Protein AF-H1DGD2-F1 (afdb_monomer_lite)

Structure (mmCIF, N/CA/C/O backbone):
data_AF-H1DGD2-F1
#
_entry.id   AF-H1DGD2-F1
#
loop_
_atom_site.group_PDB
_atom_site.id
_atom_site.type_symbol
_atom_site.label_atom_id
_atom_site.label_alt_id
_atom_site.label_comp_id
_atom_site.label_asym_id
_atom_site.label_entity_id
_atom_site.label_seq_id
_atom_site.pdbx_PDB_ins_code
_atom_site.Cartn_x
_atom_site.Cartn_y
_atom_site.Cartn_z
_atom_site.occupancy
_atom_site.B_iso_or_equiv
_atom_site.auth_seq_id
_atom_site.auth_comp_id
_atom_site.auth_asym_id
_atom_site.auth_atom_id
_atom_site.pdbx_PDB_model_num
ATOM 1 N N . MET A 1 1 ? 11.178 -13.763 -3.934 1.00 69.00 1 MET A N 1
ATOM 2 C CA . MET A 1 1 ? 10.391 -12.529 -3.830 1.00 69.00 1 MET A CA 1
ATOM 3 C C . MET A 1 1 ? 11.362 -11.365 -3.867 1.00 69.00 1 MET A C 1
ATOM 5 O O . MET A 1 1 ? 12.310 -11.359 -3.082 1.00 69.00 1 MET A O 1
ATOM 9 N N . ASN A 1 2 ? 11.228 -10.491 -4.859 1.00 87.31 2 ASN A N 1
ATOM 10 C CA . ASN A 1 2 ? 12.156 -9.393 -5.117 1.00 87.31 2 ASN A CA 1
ATOM 11 C C . ASN A 1 2 ? 11.897 -8.182 -4.198 1.00 87.31 2 ASN A C 1
ATOM 13 O O . ASN A 1 2 ? 10.945 -8.172 -3.414 1.00 87.31 2 ASN A O 1
ATOM 17 N N . TYR A 1 3 ? 12.762 -7.163 -4.255 1.00 93.31 3 TYR A N 1
ATOM 18 C CA . TYR A 1 3 ? 12.669 -5.995 -3.366 1.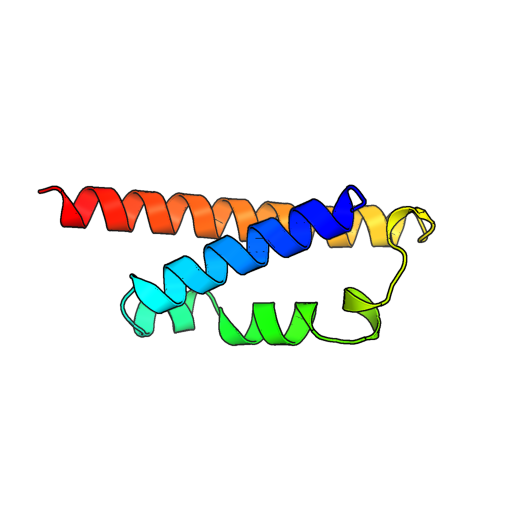00 93.31 3 TYR A CA 1
ATOM 19 C C . TYR A 1 3 ? 11.304 -5.284 -3.428 1.00 93.31 3 TYR A C 1
ATOM 21 O O . TYR A 1 3 ? 10.751 -4.922 -2.386 1.00 93.31 3 TYR A O 1
ATOM 29 N N . TYR A 1 4 ? 10.749 -5.105 -4.629 1.00 95.38 4 TYR A N 1
ATOM 30 C CA . TYR A 1 4 ? 9.458 -4.443 -4.822 1.00 95.38 4 TYR A CA 1
ATOM 31 C C . TYR A 1 4 ? 8.299 -5.330 -4.381 1.00 95.38 4 TYR A C 1
ATOM 33 O O . TYR A 1 4 ? 7.433 -4.858 -3.652 1.00 95.38 4 TYR A O 1
ATOM 41 N N . GLU A 1 5 ? 8.316 -6.614 -4.740 1.00 94.06 5 GLU A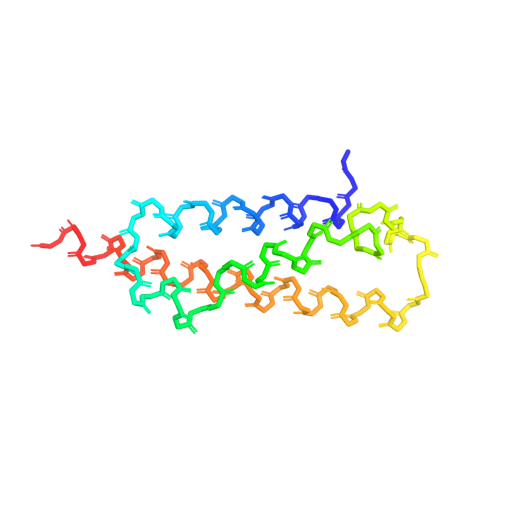 N 1
ATOM 42 C CA . GLU A 1 5 ? 7.317 -7.592 -4.297 1.00 94.06 5 GLU A CA 1
ATOM 43 C C . GLU A 1 5 ? 7.234 -7.646 -2.766 1.00 94.06 5 GLU A C 1
ATOM 45 O O . GLU A 1 5 ? 6.139 -7.612 -2.211 1.00 94.06 5 GLU A O 1
ATOM 50 N N . ASN A 1 6 ? 8.377 -7.639 -2.070 1.00 95.81 6 ASN A N 1
ATOM 51 C CA . ASN A 1 6 ? 8.413 -7.608 -0.605 1.00 95.81 6 ASN A CA 1
ATOM 52 C C . ASN A 1 6 ? 7.755 -6.340 -0.039 1.00 95.81 6 ASN A C 1
ATOM 54 O O . ASN A 1 6 ? 7.030 -6.408 0.952 1.00 95.81 6 ASN A O 1
ATOM 58 N N . LYS A 1 7 ? 7.978 -5.176 -0.663 1.00 97.19 7 LYS A N 1
ATOM 59 C CA . LYS A 1 7 ? 7.345 -3.917 -0.242 1.00 97.19 7 LYS A CA 1
ATOM 60 C C . LYS A 1 7 ? 5.851 -3.877 -0.536 1.00 97.19 7 LYS A C 1
ATOM 62 O O . LYS A 1 7 ? 5.099 -3.395 0.306 1.00 97.19 7 LYS A O 1
ATOM 67 N N . ILE A 1 8 ? 5.424 -4.384 -1.690 1.00 97.44 8 ILE A N 1
ATOM 68 C CA . ILE A 1 8 ? 4.005 -4.499 -2.044 1.00 97.44 8 ILE A CA 1
ATOM 69 C C . ILE A 1 8 ? 3.306 -5.418 -1.041 1.00 97.44 8 ILE A C 1
ATOM 71 O O . ILE A 1 8 ? 2.317 -5.016 -0.437 1.00 97.44 8 ILE A O 1
ATOM 75 N N . ALA A 1 9 ? 3.857 -6.609 -0.792 1.00 96.88 9 ALA A N 1
ATOM 76 C CA . ALA A 1 9 ? 3.302 -7.556 0.171 1.00 96.88 9 ALA A CA 1
ATOM 77 C C . ALA A 1 9 ? 3.233 -6.966 1.584 1.00 96.88 9 ALA A C 1
ATOM 79 O O . ALA A 1 9 ? 2.228 -7.130 2.278 1.00 96.88 9 ALA A O 1
ATOM 80 N N . TYR A 1 10 ? 4.268 -6.232 2.000 1.00 98.38 10 TYR A N 1
ATOM 81 C CA . TYR A 1 10 ? 4.257 -5.551 3.288 1.00 98.38 10 TYR A CA 1
ATOM 82 C C . TYR A 1 10 ? 3.161 -4.483 3.359 1.00 98.38 10 TYR A C 1
ATOM 84 O O . TYR A 1 10 ? 2.378 -4.488 4.308 1.00 98.38 10 TYR A O 1
ATOM 92 N N . LEU A 1 11 ? 3.032 -3.633 2.337 1.00 98.56 11 LEU A N 1
ATOM 93 C CA . LEU A 1 11 ? 1.957 -2.644 2.269 1.00 98.56 11 LEU A CA 1
ATOM 94 C C . LEU A 1 11 ? 0.574 -3.310 2.327 1.00 98.56 11 LEU A C 1
ATOM 96 O O . LEU A 1 11 ? -0.239 -2.919 3.158 1.00 98.56 11 LEU A O 1
ATOM 100 N N . ILE A 1 12 ? 0.331 -4.362 1.539 1.00 98.12 12 ILE A N 1
ATOM 101 C CA . ILE A 1 12 ? -0.926 -5.132 1.577 1.00 98.12 12 ILE A CA 1
ATOM 102 C C . ILE A 1 12 ? -1.201 -5.655 2.992 1.00 98.12 12 ILE A C 1
ATOM 104 O O . ILE A 1 12 ? -2.313 -5.516 3.497 1.00 98.12 12 ILE A O 1
ATOM 108 N N . SER A 1 13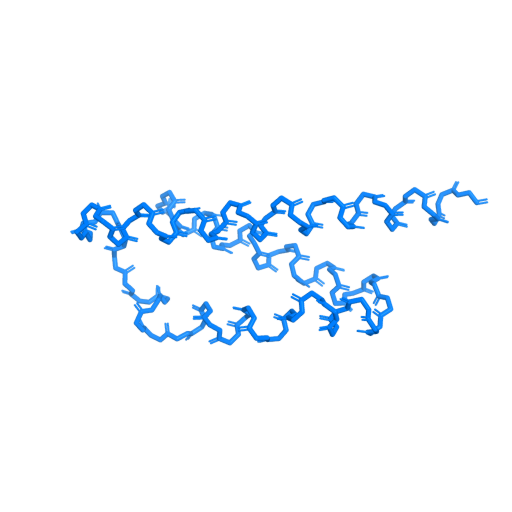 ? -0.188 -6.185 3.682 1.00 98.31 13 SER A N 1
ATOM 109 C CA . SER A 1 13 ? -0.357 -6.675 5.054 1.00 98.31 13 SER A CA 1
ATOM 110 C C . SER A 1 13 ? -0.777 -5.575 6.042 1.00 98.31 13 SER A C 1
ATOM 112 O O . SER A 1 13 ? -1.533 -5.843 6.979 1.00 98.31 13 SER A O 1
ATOM 114 N N . LEU A 1 14 ? -0.325 -4.333 5.838 1.00 98.38 14 LEU A N 1
ATOM 115 C CA . LEU A 1 14 ? -0.724 -3.184 6.653 1.00 98.38 14 LEU A CA 1
ATOM 116 C C . LEU A 1 14 ? -2.155 -2.744 6.321 1.00 98.38 14 LEU A C 1
ATOM 118 O O . LEU A 1 14 ? -2.939 -2.483 7.232 1.00 98.38 14 LEU A O 1
ATOM 122 N N . LEU A 1 15 ? -2.525 -2.726 5.037 1.00 98.19 15 LEU A N 1
ATOM 123 C CA . LEU A 1 15 ? -3.888 -2.415 4.591 1.00 98.19 15 LEU A CA 1
ATOM 124 C C . LEU A 1 15 ? -4.900 -3.433 5.137 1.00 98.19 15 LEU A C 1
ATOM 126 O O . LEU A 1 15 ? -5.960 -3.051 5.632 1.00 98.19 15 LEU A O 1
ATOM 130 N N . MET A 1 16 ? -4.554 -4.724 5.142 1.00 97.50 16 MET A N 1
ATOM 131 C CA . MET A 1 16 ? -5.374 -5.773 5.757 1.00 97.50 16 MET A CA 1
ATOM 132 C C . MET A 1 16 ? -5.559 -5.558 7.264 1.00 97.50 16 MET A C 1
ATOM 134 O O . MET A 1 16 ? -6.671 -5.709 7.769 1.00 97.50 16 MET A O 1
ATOM 138 N N . GLN A 1 17 ? -4.501 -5.172 7.984 1.00 97.06 17 GLN A N 1
ATOM 139 C CA . GLN A 1 17 ? -4.601 -4.832 9.407 1.00 97.06 17 GLN A CA 1
ATOM 140 C C . GLN A 1 17 ? -5.491 -3.605 9.637 1.00 97.06 17 GLN A C 1
ATOM 142 O O . GLN A 1 17 ? -6.321 -3.624 10.542 1.00 97.06 17 GLN A O 1
ATOM 147 N N . LEU A 1 18 ? -5.369 -2.557 8.817 1.00 96.56 18 LEU A N 1
ATOM 148 C CA . LEU A 1 18 ? -6.234 -1.377 8.912 1.00 96.56 18 LEU A CA 1
ATOM 149 C C . LEU A 1 18 ? -7.704 -1.750 8.702 1.00 96.56 18 LEU A C 1
ATOM 151 O O . LEU A 1 18 ? -8.540 -1.394 9.527 1.00 96.56 18 LEU A O 1
ATOM 155 N N . LYS A 1 19 ? -8.016 -2.564 7.689 1.00 95.62 19 LYS A N 1
ATOM 156 C CA . LYS A 1 19 ? -9.383 -3.069 7.481 1.00 95.62 19 LYS A CA 1
ATOM 157 C C . LYS A 1 19 ? -9.915 -3.879 8.662 1.00 95.62 19 LYS A C 1
ATOM 159 O O . LYS A 1 19 ? -11.107 -3.819 8.941 1.00 95.62 19 LYS A O 1
ATOM 164 N N . ALA A 1 20 ? -9.052 -4.626 9.350 1.00 94.19 20 ALA A N 1
ATOM 165 C CA . ALA A 1 20 ? -9.446 -5.448 10.490 1.00 94.19 20 ALA A CA 1
ATOM 166 C C . ALA A 1 20 ? -9.641 -4.645 11.790 1.00 94.19 20 ALA A C 1
ATOM 168 O O . ALA A 1 20 ? -10.513 -4.987 12.587 1.00 94.19 20 ALA A O 1
ATOM 169 N N . TYR A 1 21 ? -8.827 -3.610 12.023 1.00 90.38 21 TYR A N 1
ATOM 170 C CA . TYR A 1 21 ? -8.743 -2.933 13.325 1.00 90.38 21 TYR A CA 1
ATOM 171 C C . TYR A 1 21 ? -9.232 -1.483 13.329 1.00 90.38 21 TYR A C 1
ATOM 173 O O . TYR A 1 21 ? -9.604 -0.967 14.383 1.00 90.38 21 TYR A O 1
ATOM 181 N N . ALA A 1 22 ? -9.206 -0.794 12.190 1.00 92.56 22 ALA A N 1
ATOM 182 C CA . ALA A 1 22 ? -9.560 0.615 12.117 1.00 92.56 22 ALA A CA 1
ATOM 183 C C . ALA A 1 22 ? -11.069 0.799 11.870 1.00 92.56 22 ALA A C 1
ATOM 185 O O . ALA A 1 22 ? -11.673 0.040 11.109 1.00 92.56 22 ALA A O 1
ATOM 186 N N . PRO A 1 23 ? -11.697 1.844 12.443 1.00 93.62 23 PRO A N 1
ATOM 187 C CA . PRO A 1 23 ? -13.041 2.245 12.041 1.00 93.62 23 PRO A CA 1
ATOM 188 C C . PRO A 1 23 ? -13.099 2.528 10.536 1.00 93.62 23 PRO A C 1
ATOM 190 O O . PRO A 1 23 ? -12.172 3.135 10.002 1.00 93.62 23 PRO A O 1
ATOM 193 N N . GLN A 1 24 ? -14.212 2.200 9.870 1.00 93.81 24 GLN A N 1
ATOM 194 C CA . GLN 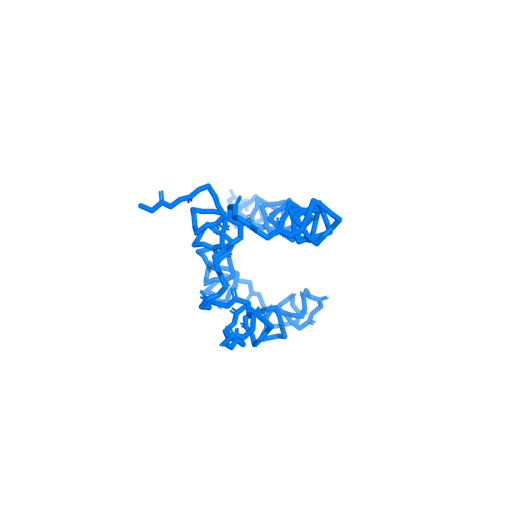A 1 24 ? -14.348 2.371 8.414 1.00 93.81 24 GLN A CA 1
ATOM 195 C C . GLN A 1 24 ? -13.964 3.779 7.928 1.00 93.81 24 GLN A C 1
ATOM 197 O O . GLN A 1 24 ? -13.240 3.915 6.952 1.00 93.81 24 GLN A O 1
ATOM 202 N N . LYS A 1 25 ? -14.323 4.827 8.681 1.00 94.81 25 LYS A N 1
ATOM 203 C CA . LYS A 1 25 ? -13.947 6.217 8.372 1.00 94.81 25 LYS A CA 1
ATOM 204 C C . LYS A 1 25 ? -12.430 6.426 8.220 1.00 94.81 25 LYS A C 1
ATOM 206 O O . LYS A 1 25 ? -12.008 7.290 7.458 1.00 94.81 25 LYS A O 1
ATOM 211 N N . VAL A 1 26 ? -11.609 5.684 8.966 1.00 94.19 26 VAL A N 1
ATOM 212 C CA . VAL A 1 26 ? -10.145 5.716 8.827 1.00 94.19 26 VAL A CA 1
ATOM 213 C C . VAL A 1 26 ? -9.718 5.048 7.523 1.00 94.19 26 VAL A C 1
ATOM 215 O O . VAL A 1 26 ? -8.891 5.616 6.816 1.00 94.19 26 VAL A O 1
ATOM 218 N N . ASN A 1 27 ? -10.305 3.898 7.182 1.00 95.56 27 ASN A N 1
ATOM 219 C CA . ASN A 1 27 ? -10.032 3.213 5.915 1.00 95.56 27 ASN A CA 1
ATOM 220 C C . ASN A 1 27 ? -10.407 4.092 4.714 1.00 95.56 27 ASN A C 1
ATOM 222 O O . ASN A 1 27 ? -9.624 4.198 3.772 1.00 95.56 27 ASN A O 1
ATOM 226 N N . ASP A 1 28 ? -11.545 4.786 4.791 1.00 96.25 28 ASP A N 1
ATOM 227 C CA . ASP A 1 28 ? -12.001 5.723 3.760 1.00 96.25 28 ASP A CA 1
ATOM 228 C C . ASP A 1 28 ? -11.049 6.922 3.635 1.00 96.25 28 ASP A C 1
ATOM 230 O O . ASP A 1 28 ? -10.655 7.300 2.534 1.00 96.25 28 ASP A O 1
ATOM 234 N N . MET A 1 29 ? -10.634 7.506 4.767 1.00 95.44 29 MET A N 1
ATOM 235 C CA . MET A 1 29 ? -9.707 8.645 4.800 1.00 95.44 29 MET A CA 1
ATOM 236 C C . MET A 1 29 ? -8.334 8.300 4.214 1.00 95.44 29 MET A C 1
ATOM 238 O O . MET A 1 29 ? -7.704 9.151 3.591 1.00 95.44 29 MET A O 1
ATOM 242 N N . LEU A 1 30 ? -7.866 7.072 4.433 1.00 96.19 30 LEU A N 1
ATOM 243 C CA . LEU A 1 30 ? -6.609 6.571 3.881 1.00 96.19 30 LEU A CA 1
ATOM 244 C C . LEU A 1 30 ? -6.761 6.000 2.466 1.00 96.19 30 LEU A C 1
ATOM 246 O O . LEU A 1 30 ? -5.777 5.536 1.900 1.00 96.19 30 LEU A O 1
ATOM 250 N N . GLU A 1 31 ? -7.969 6.030 1.899 1.00 97.25 31 GLU A N 1
ATOM 251 C CA . GLU A 1 31 ? -8.291 5.462 0.590 1.00 97.25 31 GLU A CA 1
ATOM 252 C C . GLU A 1 31 ? -7.825 3.995 0.438 1.00 97.25 31 GLU A C 1
ATOM 254 O O . GLU A 1 31 ? -7.330 3.602 -0.620 1.00 97.25 31 GLU A O 1
ATOM 259 N N . VAL A 1 32 ? -7.978 3.167 1.483 1.00 97.50 32 VAL A N 1
ATOM 260 C CA . VAL A 1 32 ? -7.420 1.797 1.537 1.00 97.50 32 VAL A CA 1
ATOM 261 C C . VAL A 1 32 ? -7.800 0.959 0.312 1.00 97.50 32 VAL A C 1
ATOM 263 O O . VAL A 1 32 ? -6.922 0.406 -0.346 1.00 97.50 32 VAL A O 1
ATOM 266 N N . GLU A 1 33 ? -9.084 0.920 -0.054 1.00 95.94 33 GLU A N 1
ATOM 267 C CA . GLU A 1 33 ? -9.562 0.145 -1.211 1.00 95.94 33 GLU A CA 1
ATOM 268 C C . GLU A 1 33 ? -8.977 0.641 -2.539 1.00 95.94 33 GLU A C 1
ATOM 270 O O . GLU A 1 33 ? -8.726 -0.138 -3.456 1.00 95.94 33 GLU A O 1
ATOM 275 N N . LYS A 1 34 ? -8.723 1.947 -2.653 1.00 97.44 34 LYS A N 1
ATOM 276 C CA . LYS A 1 34 ? -8.136 2.544 -3.856 1.00 97.44 34 LYS A CA 1
ATOM 277 C C . LYS A 1 34 ? -6.657 2.194 -3.981 1.00 97.44 34 LYS A C 1
ATOM 279 O O . LYS A 1 34 ? -6.183 1.995 -5.097 1.00 97.44 34 LYS A O 1
ATOM 284 N N . ILE A 1 35 ? -5.938 2.117 -2.860 1.00 98.00 35 ILE A N 1
ATOM 285 C CA . ILE A 1 35 ? -4.546 1.655 -2.831 1.00 98.00 35 ILE A CA 1
ATOM 286 C C . ILE A 1 35 ? -4.486 0.182 -3.242 1.00 98.00 35 ILE A C 1
ATOM 288 O O . ILE A 1 35 ? -3.703 -0.153 -4.126 1.00 98.00 35 ILE A O 1
ATOM 292 N N . GLU A 1 36 ? -5.339 -0.678 -2.678 1.00 97.06 36 GLU A N 1
ATOM 293 C CA . GLU A 1 36 ? -5.414 -2.095 -3.072 1.00 97.06 36 GLU A CA 1
ATOM 294 C C . GLU A 1 36 ? -5.740 -2.236 -4.561 1.00 97.06 36 GLU A C 1
ATOM 296 O O . GLU A 1 36 ? -4.978 -2.843 -5.308 1.00 97.06 36 GLU A O 1
ATOM 301 N N . SER A 1 37 ? -6.787 -1.550 -5.026 1.00 97.06 37 SER A N 1
ATOM 302 C CA . SER A 1 37 ? -7.172 -1.538 -6.438 1.00 97.06 37 SER A CA 1
ATOM 303 C C . SER A 1 37 ? -6.054 -1.046 -7.359 1.00 97.06 37 SER A C 1
ATOM 305 O O . SER A 1 37 ? -5.942 -1.509 -8.490 1.00 97.06 37 SER A O 1
ATOM 307 N N . PHE A 1 38 ? -5.225 -0.097 -6.915 1.00 97.44 38 PHE A N 1
ATOM 308 C CA . PHE A 1 38 ? -4.068 0.358 -7.681 1.00 97.44 38 PHE A CA 1
ATOM 309 C C . PHE A 1 38 ? -2.965 -0.703 -7.748 1.00 97.44 38 PHE A C 1
ATOM 311 O O . PHE A 1 38 ? -2.403 -0.899 -8.823 1.00 97.44 38 PHE A O 1
ATOM 318 N N . LEU A 1 39 ? -2.664 -1.372 -6.632 1.00 97.25 39 LEU A N 1
ATOM 319 C CA . LEU A 1 39 ? -1.637 -2.415 -6.565 1.00 97.25 39 LEU A CA 1
ATOM 320 C C . LEU A 1 39 ? -2.027 -3.677 -7.347 1.00 97.25 39 LEU A C 1
ATOM 322 O O . LEU A 1 39 ? -1.147 -4.310 -7.925 1.00 97.25 39 LEU A O 1
ATOM 326 N N . ASP A 1 40 ? -3.322 -3.987 -7.419 1.00 96.69 40 ASP A N 1
ATOM 327 C CA . ASP A 1 40 ? -3.872 -5.150 -8.130 1.00 96.69 40 ASP A CA 1
ATOM 328 C C . ASP A 1 40 ? -3.960 -4.966 -9.654 1.00 96.69 40 ASP A C 1
ATOM 330 O O . ASP A 1 40 ? -4.299 -5.899 -10.384 1.00 96.69 40 ASP A O 1
ATOM 334 N N . LYS A 1 41 ? -3.683 -3.764 -10.171 1.00 97.12 41 LYS A N 1
ATOM 335 C CA . LYS A 1 41 ? -3.647 -3.540 -11.620 1.00 97.12 41 LYS A CA 1
ATOM 336 C C . LYS A 1 41 ? -2.529 -4.377 -12.244 1.00 97.12 41 LYS A C 1
ATOM 338 O O . LYS A 1 41 ? -1.401 -4.254 -11.771 1.00 97.12 41 LYS A O 1
ATOM 343 N N . PRO A 1 42 ? -2.764 -5.115 -13.347 1.00 95.69 42 PRO A N 1
ATOM 344 C CA . PRO A 1 42 ? -1.721 -5.904 -14.012 1.00 95.69 42 PRO A CA 1
ATOM 345 C C . PRO A 1 42 ? -0.481 -5.083 -14.384 1.00 95.69 42 PRO A C 1
ATOM 347 O O . PRO A 1 42 ? 0.648 -5.560 -14.310 1.00 95.69 42 PRO A O 1
ATOM 350 N N . GLU A 1 43 ? -0.660 -3.802 -14.723 1.00 94.75 43 GLU A N 1
ATOM 351 C CA . GLU A 1 43 ? 0.445 -2.889 -15.029 1.00 94.75 43 GLU A CA 1
ATOM 352 C C . GLU A 1 43 ? 1.347 -2.589 -13.823 1.00 94.75 43 GLU A C 1
ATOM 354 O O . GLU A 1 43 ? 2.428 -2.018 -14.008 1.00 94.75 43 GLU A O 1
ATOM 359 N N . ILE A 1 44 ? 0.895 -2.942 -12.618 1.00 95.62 44 ILE A N 1
ATOM 360 C CA . ILE A 1 44 ? 1.587 -2.808 -11.341 1.00 95.62 44 ILE A CA 1
ATOM 361 C C . ILE A 1 44 ? 1.971 -4.181 -10.781 1.00 95.62 44 ILE A C 1
ATOM 363 O O . ILE A 1 44 ? 3.153 -4.387 -10.508 1.00 95.62 44 ILE A O 1
ATOM 367 N N . SER A 1 45 ? 1.020 -5.108 -10.631 1.00 93.38 45 SER A N 1
ATOM 368 C CA . SER A 1 45 ? 1.229 -6.422 -10.004 1.00 93.38 45 SER A CA 1
ATOM 369 C C . SER A 1 45 ? 2.161 -7.322 -10.810 1.00 93.38 45 SER A C 1
ATOM 371 O O . SER A 1 45 ? 3.046 -7.958 -10.242 1.00 93.38 45 SER A O 1
ATOM 373 N N . ASP A 1 46 ? 2.001 -7.336 -12.134 1.00 93.88 46 ASP A N 1
ATOM 374 C CA . ASP A 1 46 ? 2.717 -8.260 -13.020 1.00 93.88 46 ASP A CA 1
ATOM 375 C C . ASP A 1 46 ? 3.995 -7.617 -13.581 1.00 93.88 46 ASP A C 1
ATOM 377 O O . ASP A 1 46 ? 4.789 -8.252 -14.283 1.00 93.88 46 ASP A O 1
ATOM 381 N N . ARG A 1 47 ? 4.214 -6.328 -13.288 1.00 94.50 47 ARG A N 1
ATOM 382 C CA . ARG A 1 47 ? 5.386 -5.590 -13.754 1.00 94.50 47 ARG A CA 1
ATOM 383 C C . ARG A 1 47 ? 6.633 -6.048 -13.005 1.00 94.50 47 ARG A C 1
ATOM 385 O O . ARG A 1 47 ? 6.716 -5.970 -11.782 1.00 94.50 47 ARG A O 1
ATOM 392 N N . ASN A 1 48 ? 7.674 -6.406 -13.757 1.00 95.44 48 ASN A N 1
ATOM 393 C CA . ASN A 1 48 ? 8.999 -6.615 -13.181 1.00 95.44 48 ASN A CA 1
ATOM 394 C C . ASN A 1 48 ? 9.673 -5.267 -12.875 1.00 95.44 48 ASN A C 1
ATOM 396 O O . ASN A 1 48 ? 10.382 -4.689 -13.702 1.00 95.44 48 ASN A O 1
ATOM 400 N N . TRP A 1 49 ? 9.443 -4.771 -11.664 1.00 96.00 49 TRP A N 1
ATOM 401 C CA . TRP A 1 49 ? 9.955 -3.486 -11.202 1.00 96.00 49 TRP A CA 1
ATOM 402 C C . TRP A 1 49 ? 11.479 -3.419 -11.075 1.00 96.00 49 TRP A C 1
ATOM 404 O O . TRP A 1 49 ? 12.016 -2.318 -11.107 1.00 96.00 49 TRP A O 1
ATOM 414 N N . GLU A 1 50 ? 12.205 -4.539 -10.985 1.00 93.44 50 GLU A N 1
ATOM 415 C CA . GLU A 1 50 ? 13.677 -4.522 -10.894 1.00 93.44 50 GLU A CA 1
ATOM 416 C C . GLU A 1 50 ? 14.356 -4.110 -12.204 1.00 93.44 50 GLU A C 1
ATOM 418 O O . GLU A 1 50 ? 15.444 -3.534 -12.178 1.00 93.44 50 GLU A O 1
ATOM 423 N N . ILE A 1 51 ? 13.700 -4.356 -13.341 1.00 95.38 51 ILE A N 1
ATOM 424 C CA . ILE A 1 51 ? 14.225 -4.039 -14.680 1.00 95.38 51 ILE A CA 1
ATOM 425 C C . ILE A 1 51 ? 13.506 -2.858 -15.345 1.00 95.38 51 ILE A C 1
ATOM 427 O O . ILE A 1 51 ? 13.764 -2.535 -16.505 1.00 95.38 51 ILE A O 1
ATOM 431 N N . GLU A 1 52 ? 12.578 -2.227 -14.629 1.00 96.19 52 GLU A N 1
ATOM 432 C CA . GLU A 1 52 ? 11.829 -1.075 -15.111 1.00 96.19 52 GLU A CA 1
ATOM 433 C C . GLU A 1 52 ? 12.723 0.178 -15.227 1.00 96.19 52 GLU A C 1
ATOM 435 O O . GLU A 1 52 ? 13.787 0.276 -14.616 1.00 96.19 52 GLU A O 1
ATOM 440 N N . ARG A 1 53 ? 12.303 1.173 -16.020 1.00 96.69 53 ARG A N 1
ATOM 441 C CA . ARG A 1 53 ? 13.061 2.418 -16.186 1.00 96.69 53 ARG A CA 1
ATOM 442 C C . ARG A 1 53 ? 13.289 3.103 -14.828 1.00 96.69 53 ARG A C 1
ATOM 444 O O . ARG A 1 53 ? 12.331 3.232 -14.061 1.00 96.69 53 ARG A O 1
ATOM 451 N N . PRO A 1 54 ? 14.488 3.662 -14.567 1.00 96.44 54 PRO A N 1
ATOM 452 C CA . PRO A 1 54 ? 14.826 4.246 -13.266 1.00 96.44 54 PRO A CA 1
ATOM 453 C C . PRO A 1 54 ? 13.835 5.298 -12.756 1.00 96.44 54 PRO A C 1
ATOM 455 O O . PRO A 1 54 ? 13.531 5.343 -11.569 1.00 96.44 54 PRO A O 1
ATOM 458 N N . GLY A 1 55 ? 13.276 6.126 -13.646 1.00 97.12 55 GLY A N 1
ATOM 459 C CA . GLY A 1 55 ? 12.260 7.109 -13.257 1.00 97.12 55 GLY A CA 1
ATOM 460 C C . GLY A 1 55 ? 11.021 6.451 -12.644 1.00 97.12 55 GLY A C 1
ATOM 461 O O . GLY A 1 55 ? 10.591 6.828 -11.558 1.00 97.12 55 GLY A O 1
ATOM 462 N N . ASN A 1 56 ? 10.491 5.418 -13.298 1.00 96.88 56 ASN A N 1
ATOM 463 C CA . ASN A 1 56 ? 9.311 4.684 -12.839 1.00 96.88 56 ASN A CA 1
ATOM 464 C C . ASN A 1 56 ? 9.590 3.924 -11.536 1.00 96.88 56 ASN A C 1
ATOM 466 O O . ASN A 1 56 ? 8.758 3.942 -10.633 1.00 96.88 56 ASN A O 1
ATOM 470 N N . GLN A 1 57 ? 10.775 3.318 -11.422 1.00 97.19 57 GLN A N 1
ATOM 471 C CA . GLN A 1 57 ? 11.254 2.684 -10.191 1.00 97.19 57 GLN A CA 1
ATOM 472 C C . GLN A 1 57 ? 11.223 3.653 -9.006 1.00 97.19 57 GLN A C 1
ATOM 474 O O . GLN A 1 57 ? 10.631 3.350 -7.972 1.00 97.19 57 GLN A O 1
ATOM 479 N N . VAL A 1 58 ? 11.797 4.850 -9.171 1.00 97.50 58 VAL A N 1
ATOM 480 C CA . VAL A 1 58 ? 11.826 5.883 -8.125 1.00 97.50 58 VAL A CA 1
ATOM 481 C C . VAL A 1 58 ? 10.417 6.343 -7.758 1.00 97.50 58 VAL A C 1
ATOM 483 O O . VAL A 1 58 ? 10.089 6.411 -6.573 1.00 97.50 58 VAL A O 1
ATOM 486 N N . PHE A 1 59 ? 9.565 6.633 -8.745 1.00 97.19 59 PHE A N 1
ATOM 487 C CA . PHE A 1 59 ? 8.187 7.054 -8.481 1.00 97.19 59 PHE A CA 1
ATOM 488 C C . PHE A 1 59 ? 7.404 5.995 -7.708 1.00 97.19 59 PHE A C 1
ATOM 490 O O . PHE A 1 59 ? 6.760 6.313 -6.707 1.00 97.19 59 PHE A O 1
ATOM 497 N N . PHE A 1 60 ? 7.487 4.739 -8.138 1.00 97.75 60 PHE A N 1
ATOM 498 C CA . PHE A 1 60 ? 6.761 3.658 -7.492 1.00 97.75 60 PHE A CA 1
ATOM 499 C C . PHE A 1 60 ? 7.311 3.347 -6.098 1.00 97.75 60 PHE A C 1
ATOM 501 O O . PHE A 1 60 ? 6.543 3.173 -5.155 1.00 97.75 60 PHE A O 1
ATOM 508 N N . LEU A 1 61 ? 8.632 3.375 -5.918 1.00 97.56 61 LEU A N 1
ATOM 509 C CA . LEU A 1 61 ? 9.243 3.193 -4.606 1.00 97.56 61 LEU A CA 1
ATOM 510 C C . LEU A 1 61 ? 8.832 4.295 -3.620 1.00 97.56 61 LEU A C 1
ATOM 512 O O . LEU A 1 61 ? 8.516 4.002 -2.466 1.00 97.56 61 LEU A O 1
ATOM 516 N N . ASN A 1 62 ? 8.793 5.551 -4.070 1.00 98.31 62 ASN A N 1
ATOM 517 C CA . ASN A 1 62 ? 8.311 6.669 -3.258 1.00 98.31 62 ASN A CA 1
ATOM 518 C C . ASN A 1 62 ? 6.839 6.489 -2.877 1.00 98.31 62 ASN A C 1
ATOM 520 O O . ASN A 1 62 ? 6.482 6.704 -1.720 1.00 98.31 62 ASN A O 1
ATOM 524 N N . TYR A 1 63 ? 6.006 6.040 -3.820 1.00 98.00 63 TYR A N 1
ATOM 525 C CA . TYR A 1 63 ? 4.609 5.711 -3.555 1.00 98.00 63 TYR A CA 1
ATOM 526 C C . TYR A 1 63 ? 4.474 4.621 -2.481 1.00 98.00 63 TYR A C 1
ATOM 528 O O . TYR A 1 63 ? 3.751 4.816 -1.502 1.00 98.00 63 TYR A O 1
ATOM 536 N N . LEU A 1 64 ? 5.196 3.503 -2.614 1.00 98.38 64 LEU A N 1
ATOM 537 C CA . LEU A 1 64 ? 5.159 2.411 -1.637 1.00 98.38 64 LEU A CA 1
ATOM 538 C C . LEU A 1 64 ? 5.611 2.886 -0.255 1.00 98.38 64 LEU A C 1
ATOM 540 O O . LEU A 1 64 ? 4.912 2.668 0.730 1.00 98.38 64 LEU A O 1
ATOM 544 N N . ASN A 1 65 ? 6.751 3.575 -0.176 1.00 98.50 65 ASN A N 1
ATOM 545 C CA . ASN A 1 65 ? 7.307 4.036 1.095 1.00 98.50 65 ASN A CA 1
ATOM 546 C C . ASN A 1 65 ? 6.389 5.040 1.807 1.00 98.50 65 ASN A C 1
ATOM 548 O O . ASN A 1 65 ? 6.241 4.963 3.025 1.00 98.50 65 ASN A O 1
ATOM 552 N N . ALA A 1 66 ? 5.757 5.954 1.066 1.00 98.38 66 ALA A N 1
ATOM 553 C CA . ALA A 1 66 ? 4.819 6.914 1.641 1.00 98.38 66 ALA A CA 1
ATOM 554 C C . ALA A 1 66 ? 3.594 6.210 2.243 1.00 98.38 66 ALA A C 1
ATOM 556 O O . ALA A 1 66 ? 3.254 6.458 3.399 1.00 98.38 66 ALA A O 1
ATOM 557 N N . ASN A 1 67 ? 2.973 5.295 1.493 1.00 98.44 67 ASN A N 1
ATOM 558 C CA . ASN A 1 67 ? 1.797 4.565 1.968 1.00 98.44 67 ASN A CA 1
ATOM 559 C C . ASN A 1 67 ? 2.129 3.634 3.139 1.00 98.44 67 ASN A C 1
ATOM 561 O O . ASN A 1 67 ? 1.380 3.606 4.113 1.00 98.44 67 ASN A O 1
ATOM 565 N N . ILE A 1 68 ? 3.272 2.939 3.093 1.00 98.69 68 ILE A N 1
ATOM 566 C CA . ILE A 1 68 ? 3.759 2.118 4.211 1.00 98.69 68 ILE A CA 1
ATOM 567 C C . ILE A 1 68 ? 3.890 2.975 5.471 1.00 98.69 68 ILE A C 1
ATOM 569 O O . ILE A 1 68 ? 3.281 2.652 6.486 1.00 98.69 68 ILE A O 1
ATOM 573 N N . SER A 1 69 ? 4.601 4.104 5.389 1.00 98.44 69 SER A N 1
ATOM 574 C CA . SER A 1 69 ? 4.840 4.961 6.555 1.00 98.44 69 SER A CA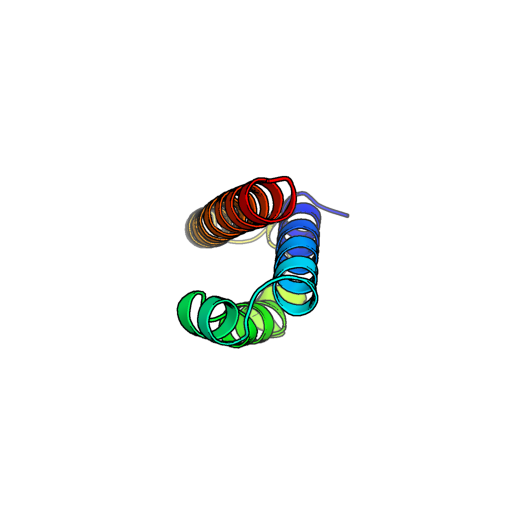 1
ATOM 575 C C . SER A 1 69 ? 3.544 5.513 7.158 1.00 98.44 69 SER A C 1
ATOM 577 O O . SER A 1 69 ? 3.414 5.600 8.379 1.00 98.44 69 SER A O 1
ATOM 579 N N . VAL A 1 70 ? 2.567 5.871 6.320 1.00 97.94 70 VAL A N 1
ATOM 580 C CA . VAL A 1 70 ? 1.249 6.324 6.786 1.00 97.94 70 VAL A CA 1
ATOM 581 C C . VAL A 1 70 ? 0.489 5.190 7.477 1.00 97.94 70 VAL A C 1
ATOM 583 O O . VAL A 1 70 ? -0.056 5.402 8.562 1.00 97.94 70 VAL A O 1
ATOM 586 N N . CYS A 1 71 ? 0.474 3.991 6.888 1.00 97.88 71 CYS A N 1
ATOM 587 C CA . CYS A 1 71 ? -0.231 2.847 7.459 1.00 97.88 71 CYS A CA 1
ATOM 588 C C . CYS A 1 71 ? 0.387 2.395 8.789 1.00 97.88 71 CYS A C 1
ATOM 590 O O . CYS A 1 71 ? -0.352 2.152 9.741 1.00 97.88 71 CYS A O 1
ATOM 592 N N . GLU A 1 72 ? 1.720 2.335 8.880 1.00 97.75 72 GLU A N 1
ATOM 593 C CA . GLU A 1 72 ? 2.448 2.009 10.116 1.00 97.75 72 GLU A CA 1
ATOM 594 C C . GLU A 1 72 ? 2.068 2.964 11.247 1.00 97.75 72 GLU A C 1
ATOM 596 O O . GLU A 1 72 ? 1.581 2.522 12.288 1.00 97.75 72 GLU A O 1
ATOM 601 N N . ARG A 1 73 ? 2.185 4.277 11.009 1.00 96.75 73 ARG A N 1
ATOM 602 C CA . ARG A 1 73 ? 1.842 5.298 12.009 1.00 96.75 73 ARG A CA 1
ATOM 603 C C . ARG A 1 73 ? 0.387 5.211 12.443 1.00 96.75 73 ARG A C 1
ATOM 605 O O . ARG A 1 73 ? 0.086 5.360 13.623 1.00 96.75 73 ARG A O 1
ATOM 612 N N . MET A 1 74 ? -0.535 4.983 11.507 1.00 95.81 74 MET A N 1
ATOM 613 C CA . MET A 1 74 ? -1.946 4.877 11.867 1.00 95.81 74 MET A CA 1
ATOM 614 C C . MET A 1 74 ? -2.218 3.629 12.711 1.00 95.81 74 MET A C 1
ATOM 616 O O . MET A 1 74 ? -2.948 3.706 13.697 1.00 95.81 74 MET A O 1
ATOM 620 N N . LEU A 1 75 ? -1.611 2.491 12.370 1.00 95.88 75 LEU A N 1
ATOM 621 C CA . LEU A 1 75 ? -1.739 1.264 13.156 1.00 95.88 75 LEU A CA 1
ATOM 622 C C . LEU A 1 75 ? -1.129 1.406 14.554 1.00 95.88 75 LEU A C 1
ATOM 624 O O . LEU A 1 75 ?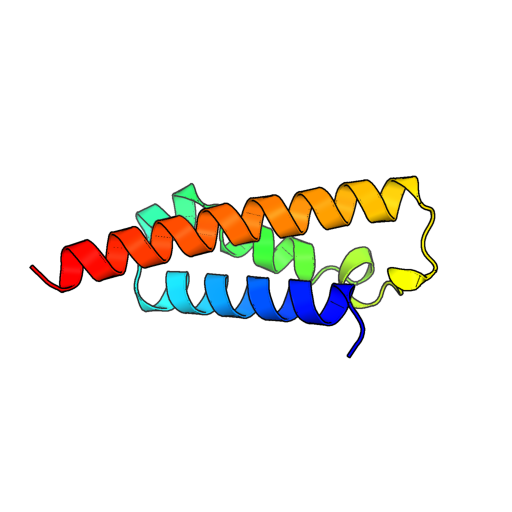 -1.718 0.910 15.511 1.00 95.88 75 LEU A O 1
ATOM 628 N N . GLU A 1 76 ? 0.005 2.093 14.696 1.00 95.50 76 GLU A N 1
ATOM 629 C CA . GLU A 1 76 ? 0.590 2.425 16.002 1.00 95.50 76 GLU A CA 1
ATOM 630 C C . GLU A 1 76 ? -0.377 3.263 16.848 1.00 95.50 76 GLU A C 1
ATOM 632 O O . GLU A 1 76 ? -0.724 2.863 17.959 1.00 95.50 76 GLU A O 1
ATOM 637 N N . LEU A 1 77 ? -0.921 4.349 16.287 1.00 93.56 77 LEU A N 1
ATOM 638 C CA . LEU A 1 77 ? -1.890 5.210 16.978 1.00 93.56 77 LEU A CA 1
ATOM 639 C C . LEU A 1 77 ? -3.165 4.461 17.395 1.00 93.56 77 LEU A C 1
ATOM 641 O O . LEU A 1 77 ? -3.740 4.734 18.451 1.00 93.56 77 LEU A O 1
ATOM 645 N N . LEU A 1 78 ? -3.636 3.521 16.571 1.00 91.75 78 LEU A N 1
ATOM 646 C CA . LEU A 1 78 ? -4.788 2.681 16.903 1.00 91.75 78 LEU A CA 1
ATOM 647 C C . LEU A 1 78 ? -4.461 1.715 18.052 1.00 91.75 78 LEU A C 1
ATOM 649 O O . LEU A 1 78 ? -5.272 1.562 18.967 1.00 91.75 78 LEU A O 1
ATOM 653 N N . LYS A 1 79 ? -3.268 1.108 18.055 1.00 88.75 79 LYS A N 1
ATOM 654 C CA . LYS A 1 79 ? -2.819 0.207 19.130 1.00 88.75 79 LYS A CA 1
ATOM 655 C C . LYS A 1 79 ? -2.668 0.937 20.464 1.00 88.75 79 LYS A C 1
ATOM 657 O O . LYS A 1 79 ? -3.129 0.424 21.483 1.00 88.75 79 LYS A O 1
ATOM 662 N N . GLU A 1 80 ? -2.098 2.140 20.458 1.00 89.69 80 GLU A N 1
ATOM 663 C CA . GLU A 1 80 ? -1.945 2.969 21.663 1.00 89.69 80 GLU A CA 1
ATOM 664 C C . GLU A 1 80 ? -3.296 3.348 22.277 1.00 89.69 80 GLU A C 1
ATOM 666 O O . GLU A 1 80 ? -3.468 3.284 23.492 1.00 89.69 80 GLU A O 1
ATOM 671 N N . LYS A 1 81 ? -4.288 3.681 21.443 1.00 78.06 81 LYS A N 1
ATOM 672 C CA . LYS A 1 81 ? -5.654 3.980 21.903 1.00 78.06 81 LYS A CA 1
ATOM 673 C C . LYS A 1 81 ? -6.402 2.774 22.455 1.00 78.06 81 LYS A C 1
ATOM 675 O O . LYS A 1 81 ? -7.306 2.961 23.253 1.00 78.06 81 LYS A O 1
ATOM 680 N N . THR A 1 82 ? -6.066 1.570 22.000 1.00 69.81 82 THR A N 1
ATOM 681 C CA . THR A 1 82 ? -6.726 0.332 22.447 1.00 69.81 82 THR A CA 1
ATOM 682 C C . THR A 1 82 ? -6.072 -0.240 23.713 1.00 69.81 82 THR A C 1
ATOM 684 O O . THR A 1 82 ? -6.645 -1.110 24.360 1.00 69.81 82 THR A O 1
ATOM 687 N N . SER A 1 83 ? -4.872 0.234 24.067 1.00 62.56 83 SER A N 1
ATOM 688 C CA . SER A 1 83 ? -4.101 -0.220 25.236 1.00 62.56 83 SER A CA 1
ATOM 689 C C . SER A 1 83 ? -4.289 0.653 26.490 1.00 62.56 83 SER A C 1
ATOM 691 O O . SER A 1 83 ? -3.690 0.350 27.520 1.00 62.56 83 SER A O 1
ATOM 693 N N . ASN A 1 84 ? -5.099 1.714 26.404 1.00 46.41 84 ASN A N 1
ATOM 694 C CA . ASN A 1 84 ? -5.494 2.608 27.503 1.00 46.41 84 ASN A CA 1
ATOM 695 C C . ASN A 1 84 ? -7.001 2.510 27.746 1.00 46.41 84 ASN A C 1
ATOM 697 O O . ASN A 1 84 ? -7.412 2.687 28.913 1.00 46.41 84 ASN A O 1
#

Organism: NCBI:txid742817

Radius of gyration: 13.91 Å; chains: 1; bounding box: 29×21×44 Å

Sequence (84 aa):
MNYYENKIAYLISLLMQLKAYAPQKVNDMLEVEKIESFLDKPEISDRNWEIERPGNQVFFLNYLNANISVCERMLELLKEKTSN

Foldseek 3Di:
DDPVVVLLVLLVVLLVVCVVQPDVVVCVVLVSVVSVVVCPPCCRVVDPLVPDDPVVNVVVVVVSVVSSVVSVVVSVVSVVVVVD

pLDDT: mean 94.2, std 8.06, range [46.41, 98.69]

Secondary structure (DSSP, 8-state):
--HHHHHHHHHHHHHHHHHHHS-HHHHHHTTHHHHHHHHTSHHHHS--TTSS-HHHHHHHHHHHHHHHHHHHHHHHHHHHHH--